Protein AF-A0A2C5XAZ7-F1 (afdb_monomer)

Organism: NCBI:txid1035309

Solvent-accessible surface area (backbone atoms only — not comparable to full-atom values): 8319 Å² total; per-residue (Å²): 129,86,77,80,88,70,80,57,96,85,58,79,79,89,75,84,84,69,89,88,76,80,93,77,80,79,58,69,69,58,52,51,52,52,51,51,51,53,49,54,53,50,50,56,56,48,55,56,56,50,42,63,52,51,54,51,50,47,51,54,48,52,57,44,63,70,47,43,63,60,55,50,54,54,50,52,52,53,50,52,53,50,51,55,37,50,46,52,30,40,28,68,76,69,74,47,76,86,76,94,58,96,63,92,70,90,71,83,79,92,71,85,87,73,70,97,58,88,70,56,68,92,50,34,80,84,56,134

pLDDT: mean 88.19, std 11.14, range [48.5, 98.5]

Foldseek 3Di:
DPDDDDADPVGDDDDPPDDDDDPDDDDPVVVVVVVVVVVVVVVVVVVVVVVVVVVVVVVVVVVCVVCVVVVVVVVVVVQVVLVVQVQQLCCVVVVHRDDPDPDPDDDRDPDDPDDPDDDPPVRGPVHD

Radius of gyration: 43.06 Å; Cα contacts (8 Å, |Δi|>4): 21; chains: 1; bounding box: 108×52×94 Å

Secondary structure (DSSP, 8-state):
-PPPP---TT-------S------S--HHHHHHHHHHHHHHHHHHHHHHHHHHHHHHHHHHHHHHHHHHHHHHHHHHHHHHHHHHHHHHHHHHHSS---SSSS-S----S-----SSPPPTTT-TT--

InterPro domains:
  IPR009346 GRIM-19 [PF06212] (4-96)
  IPR009346 GRIM-19 [PTHR12966] (4-114)

Mean predicted aligned error: 10.19 Å

Structure (mmCIF, N/CA/C/O backbone):
data_AF-A0A2C5XAZ7-F1
#
_entry.id   AF-A0A2C5XAZ7-F1
#
loop_
_atom_site.group_PDB
_atom_site.id
_atom_site.type_symbol
_atom_site.label_atom_id
_atom_site.label_alt_id
_atom_site.label_comp_id
_atom_site.label_asym_id
_atom_site.label_entity_id
_atom_site.label_seq_id
_atom_site.pdbx_PDB_ins_code
_atom_site.Cartn_x
_atom_site.Cartn_y
_atom_site.Cartn_z
_atom_site.occupancy
_atom_site.B_iso_or_equiv
_atom_site.auth_seq_id
_atom_site.auth_comp_id
_atom_site.auth_asym_id
_atom_site.auth_atom_id
_atom_site.pdbx_PDB_model_num
ATOM 1 N N . MET A 1 1 ? 76.248 35.548 -36.774 1.00 48.50 1 MET A N 1
ATOM 2 C CA . MET A 1 1 ? 74.815 35.713 -37.097 1.00 48.50 1 MET A CA 1
ATOM 3 C C . MET A 1 1 ? 74.220 34.324 -37.192 1.00 48.50 1 MET A C 1
ATOM 5 O O . MET A 1 1 ? 74.654 33.571 -38.053 1.00 48.50 1 MET A O 1
ATOM 9 N N . ALA A 1 2 ? 73.351 33.942 -36.253 1.00 55.59 2 ALA A N 1
ATOM 10 C CA . ALA A 1 2 ? 72.644 32.665 -36.333 1.00 55.59 2 ALA A CA 1
ATOM 11 C C . ALA A 1 2 ? 71.794 32.665 -37.613 1.00 55.59 2 ALA A C 1
ATOM 13 O O . ALA A 1 2 ? 71.150 33.671 -37.913 1.00 55.59 2 ALA A O 1
ATOM 14 N N . GLY A 1 3 ? 71.897 31.592 -38.398 1.00 73.06 3 GLY A N 1
ATOM 15 C CA . GLY A 1 3 ? 71.239 31.478 -39.696 1.00 73.06 3 GLY A CA 1
ATOM 16 C C . GLY A 1 3 ? 69.727 31.642 -39.577 1.00 73.06 3 GLY A C 1
ATOM 17 O O . GLY A 1 3 ? 69.125 31.213 -38.596 1.00 73.06 3 GLY A O 1
ATOM 18 N N . GLN A 1 4 ? 69.138 32.297 -40.574 1.00 82.00 4 GLN A N 1
ATOM 19 C CA . GLN A 1 4 ? 67.697 32.481 -40.692 1.00 82.00 4 GLN A CA 1
ATOM 20 C C . GLN A 1 4 ? 67.006 31.112 -40.770 1.00 82.00 4 GLN A C 1
ATOM 22 O O . GLN A 1 4 ? 67.368 30.287 -41.607 1.00 82.00 4 GLN A O 1
ATOM 27 N N . ASP A 1 5 ? 66.040 30.876 -39.880 1.00 85.38 5 ASP A N 1
ATOM 28 C CA . ASP A 1 5 ? 65.326 29.602 -39.798 1.00 85.38 5 ASP A CA 1
ATOM 29 C C . ASP A 1 5 ? 64.399 29.445 -41.010 1.00 85.38 5 ASP A C 1
ATOM 31 O O . ASP A 1 5 ? 63.631 30.354 -41.346 1.00 85.38 5 ASP A O 1
ATOM 35 N N . MET A 1 6 ? 64.521 28.319 -41.707 1.00 84.38 6 MET A N 1
ATOM 36 C CA . MET A 1 6 ? 63.869 28.077 -42.993 1.00 84.38 6 MET A CA 1
ATOM 37 C C . MET A 1 6 ? 63.084 26.765 -42.962 1.00 84.38 6 MET A C 1
ATOM 39 O O . MET A 1 6 ? 63.494 25.819 -42.286 1.00 84.38 6 MET A O 1
ATOM 43 N N . PRO A 1 7 ? 61.952 26.677 -43.688 1.00 85.94 7 PRO A N 1
ATOM 44 C CA . PRO A 1 7 ? 61.188 25.444 -43.750 1.00 85.94 7 PRO A CA 1
ATOM 45 C C . PRO A 1 7 ? 62.036 24.320 -44.365 1.00 85.94 7 PRO A C 1
ATOM 47 O O . PRO A 1 7 ? 62.898 24.579 -45.212 1.00 85.94 7 PRO A O 1
ATOM 50 N N . PRO A 1 8 ? 61.789 23.060 -43.974 1.00 88.31 8 PRO A N 1
ATOM 51 C CA . PRO A 1 8 ? 62.492 21.926 -44.557 1.00 88.31 8 PRO A CA 1
ATOM 52 C C . PRO A 1 8 ? 62.268 21.887 -46.076 1.00 88.31 8 PRO A C 1
ATOM 54 O O . PRO A 1 8 ? 61.175 22.194 -46.551 1.00 88.31 8 PRO A O 1
ATOM 57 N N . ALA A 1 9 ? 63.278 21.460 -46.843 1.00 83.31 9 ALA A N 1
ATOM 58 C CA . ALA A 1 9 ? 63.230 21.443 -48.313 1.00 83.31 9 ALA A CA 1
ATOM 59 C C . ALA A 1 9 ? 62.053 20.625 -48.896 1.00 83.31 9 ALA A C 1
ATOM 61 O O . ALA A 1 9 ? 61.650 20.854 -50.032 1.00 83.31 9 ALA A O 1
ATOM 62 N N . GLY A 1 10 ? 61.486 19.695 -48.115 1.00 89.81 10 GLY A N 1
ATOM 63 C CA . GLY A 1 10 ? 60.301 18.897 -48.462 1.00 89.81 10 GLY A CA 1
ATOM 64 C C . GLY A 1 10 ? 58.962 19.418 -47.914 1.00 89.81 10 GLY A C 1
ATOM 65 O O . GLY A 1 10 ? 57.946 18.752 -48.096 1.00 89.81 10 GLY A O 1
ATOM 66 N N . GLY A 1 11 ? 58.940 20.575 -47.246 1.00 89.75 11 GLY A N 1
ATOM 67 C CA . GLY A 1 11 ? 57.746 21.148 -46.617 1.00 89.75 11 GLY A CA 1
ATOM 68 C C . GLY A 1 11 ? 57.327 20.468 -45.303 1.00 89.75 11 GLY A C 1
ATOM 69 O O . GLY A 1 11 ? 57.901 19.465 -44.880 1.00 89.75 11 GLY A O 1
ATOM 70 N N . TYR A 1 12 ? 56.329 21.043 -44.624 1.00 89.75 12 TYR A N 1
ATOM 71 C CA . TYR A 1 12 ? 55.739 20.455 -43.415 1.00 89.75 12 TYR A CA 1
ATOM 72 C C . TYR A 1 12 ? 54.701 19.384 -43.760 1.00 89.75 12 TYR A C 1
ATOM 74 O O . TYR A 1 12 ? 54.074 19.419 -44.821 1.00 89.75 12 TYR A O 1
ATOM 82 N N . SER A 1 13 ? 54.483 18.446 -42.837 1.00 89.50 13 SER A N 1
ATOM 83 C CA . SER A 1 13 ? 53.418 17.456 -42.976 1.00 89.50 13 SER A CA 1
ATOM 84 C C . SER A 1 13 ? 52.040 18.121 -42.984 1.00 89.50 13 SER A C 1
ATOM 86 O O . SER A 1 13 ? 51.816 19.176 -42.386 1.00 89.50 13 SER A O 1
ATOM 88 N N . ALA A 1 14 ? 51.092 17.489 -43.676 1.00 90.75 14 ALA A N 1
ATOM 89 C CA . ALA A 1 14 ? 49.730 17.990 -43.739 1.00 90.75 14 ALA A CA 1
ATOM 90 C C . ALA A 1 14 ? 49.076 17.925 -42.350 1.00 90.75 14 ALA A C 1
ATOM 92 O O . ALA A 1 14 ? 48.824 16.846 -41.811 1.00 90.75 14 ALA A O 1
ATOM 93 N N . VAL A 1 15 ? 48.775 19.091 -41.780 1.00 90.88 15 VAL A N 1
ATOM 94 C CA . VAL A 1 15 ? 48.057 19.206 -40.509 1.00 90.88 15 VAL A CA 1
ATOM 95 C C . VAL A 1 15 ? 46.558 19.070 -40.767 1.00 90.88 15 VAL A C 1
ATOM 97 O O . VAL A 1 15 ? 45.976 19.796 -41.578 1.00 90.88 15 VAL A O 1
ATOM 100 N N . GLN A 1 16 ? 45.902 18.145 -40.066 1.00 91.50 16 GLN A N 1
ATOM 101 C CA . GLN A 1 16 ? 44.453 17.994 -40.154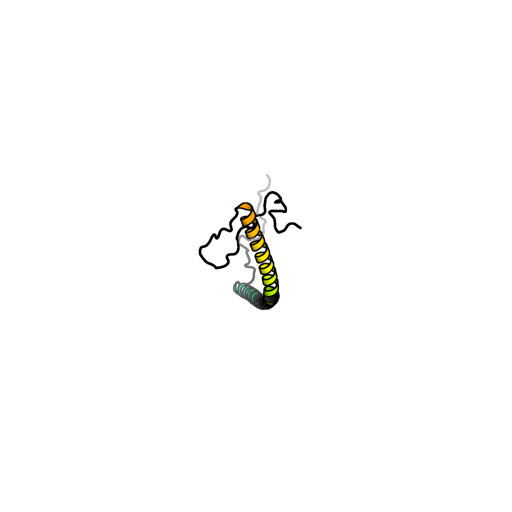 1.00 91.50 16 GLN A CA 1
ATOM 102 C C . GLN A 1 16 ? 43.756 19.152 -39.424 1.00 91.50 16 GLN A C 1
ATOM 104 O O . GLN A 1 16 ? 43.607 19.142 -38.209 1.00 91.50 16 GLN A O 1
ATOM 109 N N . TYR A 1 17 ? 43.283 20.137 -40.185 1.00 91.12 17 TYR A N 1
ATOM 110 C CA . TYR A 1 17 ? 42.538 21.292 -39.665 1.00 91.12 17 TYR A CA 1
ATOM 111 C C . TYR A 1 17 ? 41.013 21.071 -39.637 1.00 91.12 17 TYR A C 1
ATOM 113 O O . TYR A 1 17 ? 40.265 21.881 -39.092 1.00 91.12 17 TYR A O 1
ATOM 121 N N . LYS A 1 18 ? 40.527 19.985 -40.256 1.00 92.81 18 LYS A N 1
ATOM 122 C CA . LYS A 1 18 ? 39.095 19.658 -40.339 1.00 92.81 18 LYS A CA 1
ATOM 123 C C . LYS A 1 18 ? 38.640 18.841 -39.134 1.00 92.81 18 LYS A C 1
ATOM 125 O O . LYS A 1 18 ? 39.356 17.973 -38.642 1.00 92.81 18 LYS A O 1
ATOM 130 N N . ARG A 1 19 ? 37.392 19.067 -38.720 1.00 92.75 19 ARG A N 1
ATOM 131 C CA . ARG A 1 19 ? 36.759 18.369 -37.597 1.00 92.75 19 ARG A CA 1
ATOM 132 C C . ARG A 1 19 ? 36.646 16.863 -37.867 1.00 92.75 19 ARG A C 1
ATOM 134 O O . ARG A 1 19 ? 35.962 16.462 -38.804 1.00 92.75 19 ARG A O 1
ATOM 141 N N . ASN A 1 20 ? 37.254 16.045 -37.008 1.00 90.38 20 ASN A N 1
ATOM 142 C CA . ASN A 1 20 ? 37.203 14.582 -37.079 1.00 90.38 20 ASN A CA 1
ATOM 143 C C . ASN A 1 20 ? 36.332 14.003 -35.952 1.00 90.38 20 ASN A C 1
ATOM 145 O O . ASN A 1 20 ? 36.837 13.486 -34.959 1.00 90.38 20 ASN A O 1
ATOM 149 N N . LEU A 1 21 ? 35.011 14.140 -36.082 1.00 89.94 21 LEU A N 1
ATOM 150 C CA . LEU A 1 21 ? 34.046 13.594 -35.123 1.00 89.94 21 LEU A CA 1
ATOM 151 C C . LEU A 1 21 ? 33.212 12.509 -35.816 1.00 89.94 21 LEU A C 1
ATOM 153 O O . LEU A 1 21 ? 32.239 12.844 -36.497 1.00 89.94 21 LEU A O 1
ATOM 157 N N . PRO A 1 22 ? 33.581 11.223 -35.685 1.00 88.81 22 PRO A N 1
ATOM 158 C CA . PRO A 1 22 ? 32.800 10.142 -36.264 1.00 88.81 22 PRO A CA 1
ATOM 159 C C . PRO A 1 22 ? 31.477 9.983 -35.506 1.00 88.81 22 PRO A C 1
ATOM 161 O O . PRO A 1 22 ? 31.469 9.846 -34.282 1.00 88.81 22 PRO A O 1
ATOM 164 N N . ALA A 1 23 ? 30.358 9.951 -36.231 1.00 86.75 23 ALA A N 1
ATOM 165 C CA . ALA A 1 23 ? 29.065 9.588 -35.659 1.00 86.75 23 ALA A CA 1
ATOM 166 C C . ALA A 1 23 ? 29.079 8.091 -35.306 1.00 86.75 23 ALA A C 1
ATOM 168 O O . ALA A 1 23 ? 28.933 7.232 -36.174 1.00 86.75 23 ALA A O 1
ATOM 169 N N . ARG A 1 24 ? 29.326 7.783 -34.030 1.00 88.12 24 ARG A N 1
ATOM 170 C CA . ARG A 1 24 ? 29.354 6.420 -33.484 1.00 88.12 24 ARG A CA 1
ATOM 171 C C . ARG A 1 24 ? 28.060 6.133 -32.726 1.00 88.12 24 ARG A C 1
ATOM 173 O O . ARG A 1 24 ? 27.539 7.013 -32.049 1.00 88.12 24 ARG A O 1
ATOM 180 N N . GLY A 1 25 ? 27.583 4.894 -32.804 1.00 90.38 25 GLY A N 1
ATOM 181 C CA . GLY A 1 25 ? 26.409 4.422 -32.069 1.00 90.38 25 GLY A CA 1
ATOM 182 C C . GLY A 1 25 ? 25.402 3.688 -32.948 1.00 90.38 25 GLY A C 1
ATOM 183 O O . GLY A 1 25 ? 25.551 3.598 -34.167 1.00 90.38 25 GLY A O 1
ATOM 184 N N . PHE A 1 26 ? 24.369 3.146 -32.308 1.00 91.62 26 PHE A N 1
ATOM 185 C CA . PHE A 1 26 ? 23.262 2.501 -33.002 1.00 91.62 26 PHE A CA 1
ATOM 186 C C . PHE A 1 26 ? 22.318 3.539 -33.606 1.00 91.62 26 PHE A C 1
ATOM 188 O O . PHE A 1 26 ? 22.149 4.641 -33.084 1.00 91.62 26 PHE A O 1
ATOM 195 N N . ARG A 1 27 ? 21.664 3.170 -34.710 1.00 93.81 27 ARG A N 1
ATOM 196 C CA . ARG A 1 27 ? 20.637 4.018 -35.324 1.00 93.81 27 ARG A CA 1
ATOM 197 C C . ARG A 1 27 ? 19.493 4.235 -34.318 1.00 93.81 27 ARG A C 1
ATOM 199 O O . ARG A 1 27 ? 19.109 3.266 -33.660 1.00 93.81 27 ARG A O 1
ATOM 206 N N . PRO A 1 28 ? 18.880 5.432 -34.249 1.00 94.25 28 PRO A N 1
ATOM 207 C CA . PRO A 1 28 ? 17.811 5.717 -33.287 1.00 94.25 28 PRO A CA 1
ATOM 208 C C . PRO A 1 28 ? 16.660 4.701 -33.305 1.00 94.25 28 PRO A C 1
ATOM 210 O O . PRO A 1 28 ? 16.175 4.302 -32.254 1.00 94.25 28 PRO A O 1
ATOM 213 N N . GLY A 1 29 ? 16.277 4.203 -34.486 1.00 97.00 29 GLY A N 1
ATOM 214 C CA . GLY A 1 29 ? 15.235 3.176 -34.609 1.00 97.00 29 GLY A CA 1
ATOM 215 C C . GLY A 1 29 ? 15.581 1.844 -33.930 1.00 97.00 29 GLY A C 1
ATOM 216 O O . GLY A 1 29 ? 14.702 1.207 -33.364 1.00 97.00 29 GLY A O 1
ATOM 217 N N . VAL A 1 30 ? 16.857 1.443 -33.920 1.00 96.56 30 VAL A N 1
ATOM 218 C CA . VAL A 1 30 ? 17.306 0.213 -33.239 1.00 96.56 30 VAL A CA 1
ATOM 219 C C . VAL A 1 30 ? 17.209 0.377 -31.726 1.00 96.56 30 VAL A C 1
ATOM 221 O O . VAL A 1 30 ? 16.779 -0.542 -31.035 1.00 96.56 30 VAL A O 1
ATOM 224 N N . LEU A 1 31 ? 17.557 1.563 -31.218 1.00 96.75 31 LEU A N 1
ATOM 225 C CA . LEU A 1 31 ? 17.418 1.880 -29.799 1.00 96.75 31 LEU A CA 1
ATOM 226 C C . LEU A 1 31 ? 15.950 1.847 -29.373 1.00 96.75 31 LEU A C 1
ATOM 228 O O . LEU A 1 31 ? 15.631 1.197 -28.384 1.00 96.75 31 LEU A O 1
ATOM 232 N N . LEU A 1 32 ? 15.057 2.464 -30.153 1.00 97.69 32 LEU A N 1
ATOM 233 C CA . LEU A 1 32 ? 13.620 2.442 -29.871 1.00 97.69 32 LEU A CA 1
ATOM 234 C C . LEU A 1 32 ? 13.072 1.013 -29.829 1.00 97.69 32 LEU A C 1
ATOM 236 O O . LEU A 1 32 ? 12.407 0.653 -28.864 1.00 97.69 32 LEU A O 1
ATOM 240 N N . LEU A 1 33 ? 13.409 0.177 -30.814 1.00 98.00 33 LEU A N 1
ATOM 241 C CA . LEU A 1 33 ? 12.987 -1.226 -30.820 1.00 98.00 33 LEU A CA 1
ATOM 242 C C . LEU A 1 33 ? 13.525 -2.001 -29.610 1.00 98.00 33 LEU A C 1
ATOM 244 O O . LEU A 1 33 ? 12.770 -2.735 -28.973 1.00 98.00 33 LEU A O 1
ATOM 248 N N . GLY A 1 34 ? 14.800 -1.811 -29.263 1.00 97.75 34 GLY A N 1
ATOM 249 C CA . GLY A 1 34 ? 15.406 -2.444 -28.091 1.00 97.75 34 GLY A CA 1
ATOM 250 C C . GLY A 1 34 ? 14.711 -2.036 -26.791 1.00 97.75 34 GLY A C 1
ATOM 251 O O . GLY A 1 34 ? 14.338 -2.894 -25.990 1.00 97.75 34 GLY A O 1
ATOM 252 N N . THR A 1 35 ? 14.466 -0.739 -26.600 1.00 97.81 35 THR A N 1
ATOM 253 C CA . THR A 1 35 ? 13.763 -0.228 -25.417 1.00 97.81 35 THR A CA 1
ATOM 254 C C . THR A 1 35 ? 12.328 -0.742 -25.351 1.00 97.81 35 THR A C 1
ATOM 256 O O . THR A 1 35 ? 11.906 -1.222 -24.299 1.00 97.81 35 THR A O 1
ATOM 259 N N . THR A 1 36 ? 11.582 -0.708 -26.458 1.00 98.25 36 THR A N 1
ATOM 260 C CA . THR A 1 36 ? 10.205 -1.218 -26.496 1.00 98.25 36 THR A CA 1
ATOM 261 C C . THR A 1 36 ? 10.148 -2.709 -26.173 1.00 98.25 36 THR A C 1
ATOM 263 O O . THR A 1 36 ? 9.278 -3.120 -25.408 1.00 98.25 36 THR A O 1
ATOM 266 N N . ALA A 1 37 ? 11.086 -3.515 -26.678 1.00 98.31 37 ALA A N 1
ATOM 267 C CA . ALA A 1 37 ? 11.148 -4.943 -26.370 1.00 98.31 37 ALA A CA 1
ATOM 268 C C . ALA A 1 37 ? 11.397 -5.206 -24.874 1.00 98.31 37 ALA A C 1
ATOM 270 O O . ALA A 1 37 ? 10.713 -6.035 -24.271 1.00 98.31 37 ALA A O 1
ATOM 271 N N . ILE A 1 38 ? 12.322 -4.462 -24.256 1.00 98.38 38 ILE A N 1
ATOM 272 C CA . ILE A 1 38 ? 12.608 -4.569 -22.816 1.00 98.38 38 ILE A CA 1
ATOM 273 C C . ILE A 1 38 ? 11.372 -4.198 -21.991 1.00 98.38 38 ILE A C 1
ATOM 275 O O . ILE A 1 38 ? 10.994 -4.930 -21.075 1.00 98.38 38 ILE A O 1
ATOM 279 N N . VAL A 1 39 ? 10.712 -3.088 -22.330 1.00 98.44 39 VAL A N 1
ATOM 280 C CA . VAL A 1 39 ? 9.505 -2.628 -21.628 1.00 98.44 39 VAL A CA 1
ATOM 281 C C . VAL A 1 39 ? 8.365 -3.635 -21.783 1.00 98.44 39 VAL A C 1
ATOM 283 O O . VAL A 1 39 ? 7.721 -3.977 -20.793 1.00 98.44 39 VAL A O 1
ATOM 286 N N . ALA A 1 40 ? 8.140 -4.156 -22.990 1.00 98.38 40 ALA A N 1
ATOM 287 C CA . ALA A 1 40 ? 7.106 -5.156 -23.246 1.00 98.38 40 ALA A CA 1
ATOM 288 C C . ALA A 1 40 ? 7.332 -6.436 -22.424 1.00 98.38 40 ALA A C 1
ATOM 290 O O . ALA A 1 40 ? 6.397 -6.957 -21.812 1.00 98.38 40 ALA A O 1
ATOM 291 N N . TYR A 1 41 ? 8.579 -6.908 -22.340 1.00 98.31 41 TYR A N 1
ATOM 292 C CA . TYR A 1 41 ? 8.923 -8.054 -21.500 1.00 98.31 41 TYR A CA 1
ATOM 293 C C . TYR A 1 41 ? 8.735 -7.760 -20.002 1.00 98.31 41 TYR A C 1
ATOM 295 O O . TYR A 1 41 ? 8.198 -8.594 -19.266 1.00 98.31 41 TYR A O 1
ATOM 303 N N . GLY A 1 42 ? 9.111 -6.559 -19.552 1.00 98.50 42 GLY A N 1
ATOM 304 C CA . GLY A 1 42 ? 8.868 -6.105 -18.183 1.00 98.50 42 GLY A CA 1
ATOM 305 C C . GLY A 1 42 ? 7.381 -6.136 -17.821 1.00 98.50 42 GLY A C 1
ATOM 306 O O . GLY A 1 42 ? 7.007 -6.703 -16.794 1.00 98.50 42 GLY A O 1
ATOM 307 N N . TRP A 1 43 ? 6.523 -5.619 -18.702 1.00 98.19 43 TRP A N 1
ATOM 308 C CA . TRP A 1 43 ? 5.069 -5.663 -18.532 1.00 98.19 43 TRP A CA 1
ATOM 309 C C . TRP A 1 43 ? 4.517 -7.085 -18.480 1.00 98.19 43 TRP A C 1
ATOM 311 O O . TRP A 1 43 ? 3.686 -7.384 -17.624 1.00 98.19 43 TRP A O 1
ATOM 321 N N . TYR A 1 44 ? 5.000 -7.980 -19.341 1.00 97.81 44 TYR A N 1
ATOM 322 C CA . TYR A 1 44 ? 4.594 -9.384 -19.321 1.00 97.81 44 TYR A CA 1
ATOM 323 C C . TYR A 1 44 ? 4.860 -10.037 -17.954 1.00 97.81 44 TYR A C 1
ATOM 325 O O . TYR A 1 44 ? 3.958 -10.654 -17.375 1.00 97.81 44 TYR A O 1
ATOM 333 N N . ARG A 1 45 ? 6.069 -9.854 -17.404 1.00 98.06 45 ARG A N 1
ATOM 334 C CA . ARG A 1 45 ? 6.449 -10.384 -16.082 1.00 98.06 45 ARG A CA 1
ATOM 335 C C . ARG A 1 45 ? 5.655 -9.728 -14.953 1.00 98.06 45 ARG A C 1
ATOM 337 O O . ARG A 1 45 ? 5.195 -10.431 -14.057 1.00 98.06 45 ARG A O 1
ATOM 344 N N . LEU A 1 46 ? 5.446 -8.414 -15.019 1.00 98.06 46 LEU A N 1
ATOM 345 C CA . LEU A 1 46 ? 4.667 -7.673 -14.027 1.00 98.06 46 LEU A CA 1
ATOM 346 C C . LEU A 1 46 ? 3.218 -8.171 -13.953 1.00 98.06 46 LEU A C 1
ATOM 348 O O . LEU A 1 46 ? 2.709 -8.408 -12.863 1.00 98.06 46 LEU A O 1
ATOM 352 N N . ILE A 1 47 ? 2.563 -8.384 -15.097 1.00 98.31 47 ILE A N 1
ATOM 353 C CA . ILE A 1 47 ? 1.170 -8.861 -15.140 1.00 98.31 47 ILE A CA 1
ATOM 354 C C . ILE A 1 47 ? 1.024 -10.221 -14.447 1.00 98.31 47 ILE A C 1
ATOM 356 O O . ILE A 1 47 ? 0.021 -10.457 -13.773 1.00 98.31 47 ILE A O 1
ATOM 360 N N . HIS A 1 48 ? 2.020 -11.100 -14.584 1.00 97.88 48 HIS A N 1
ATOM 361 C CA . HIS A 1 48 ? 2.017 -12.397 -13.907 1.00 97.88 48 HIS A CA 1
ATOM 362 C C . HIS A 1 48 ? 2.126 -12.250 -12.390 1.00 97.88 48 HIS A C 1
ATOM 364 O O . HIS A 1 48 ? 1.416 -12.960 -11.693 1.00 97.88 48 HIS A O 1
ATOM 370 N N . GLY A 1 49 ? 2.943 -11.311 -11.900 1.00 98.25 49 GLY A N 1
ATOM 371 C CA . GLY A 1 49 ? 3.063 -11.032 -10.465 1.00 98.25 49 GLY A CA 1
ATOM 372 C C . GLY A 1 49 ? 1.916 -10.206 -9.863 1.00 98.25 49 GLY A C 1
ATOM 373 O O . GLY A 1 49 ? 1.782 -10.173 -8.645 1.00 98.25 49 GLY A O 1
ATOM 374 N N . ILE A 1 50 ? 1.094 -9.528 -10.681 1.00 98.38 50 ILE A N 1
ATOM 375 C CA . ILE A 1 50 ? -0.124 -8.817 -10.229 1.00 98.38 50 ILE A CA 1
ATOM 376 C C . ILE A 1 50 ? -1.315 -9.774 -10.053 1.00 98.38 50 ILE A C 1
ATOM 378 O O . ILE A 1 50 ? -2.019 -9.714 -9.046 1.00 98.38 50 ILE A O 1
ATOM 382 N N .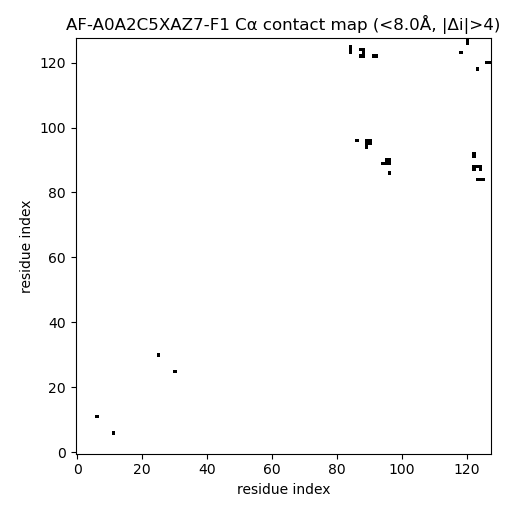 ARG A 1 51 ? -1.513 -10.706 -10.998 1.00 98.38 51 ARG A N 1
ATOM 383 C CA . ARG A 1 51 ? -2.099 -12.034 -10.682 1.00 98.38 51 ARG A CA 1
ATOM 384 C C . ARG A 1 51 ? -1.183 -12.677 -9.626 1.00 98.38 51 ARG A C 1
ATOM 386 O O . ARG A 1 51 ? -0.193 -12.076 -9.323 1.00 98.38 51 ARG A O 1
ATOM 393 N N . GLU A 1 52 ? -1.381 -13.822 -9.015 1.00 98.12 52 GLU A N 1
ATOM 394 C CA . GLU A 1 52 ? -0.564 -14.204 -7.831 1.00 98.12 52 GLU A CA 1
ATOM 395 C C . GLU A 1 52 ? -0.728 -13.234 -6.637 1.00 98.12 52 GLU A C 1
ATOM 397 O O . GLU A 1 52 ? -1.365 -13.627 -5.669 1.00 98.12 52 GLU A O 1
ATOM 402 N N . ALA A 1 53 ? -0.265 -11.976 -6.664 1.00 98.31 53 ALA A N 1
ATOM 403 C CA . ALA A 1 53 ? -0.503 -11.007 -5.587 1.00 98.31 53 ALA A CA 1
ATOM 404 C C . ALA A 1 53 ? -2.002 -10.785 -5.315 1.00 98.31 53 ALA A C 1
ATOM 406 O O . ALA A 1 53 ? -2.415 -10.713 -4.155 1.00 98.31 53 ALA A O 1
ATOM 407 N N . ASN A 1 54 ? -2.832 -10.724 -6.360 1.00 98.44 54 ASN A N 1
ATOM 408 C CA . ASN A 1 54 ? -4.288 -10.656 -6.208 1.00 98.44 54 ASN A CA 1
ATOM 409 C C . ASN A 1 54 ? -4.870 -11.933 -5.588 1.00 98.44 54 ASN A C 1
ATOM 411 O O . ASN A 1 54 ? -5.792 -11.861 -4.776 1.00 98.44 54 ASN A O 1
ATOM 415 N N . GLU A 1 55 ? -4.344 -13.098 -5.951 1.00 98.19 55 GLU A N 1
ATOM 416 C CA . GLU A 1 55 ? -4.747 -14.388 -5.397 1.00 98.19 55 GLU A CA 1
ATOM 417 C C . GLU A 1 55 ? -4.333 -14.514 -3.922 1.00 98.19 55 GLU A C 1
ATOM 419 O O . GLU A 1 55 ? -5.163 -14.901 -3.102 1.00 98.19 55 GLU A O 1
ATOM 424 N N . LEU A 1 56 ? -3.130 -14.068 -3.549 1.00 98.44 56 LEU A N 1
ATOM 425 C CA . LEU A 1 56 ? -2.665 -13.984 -2.158 1.00 98.44 56 LEU A CA 1
ATOM 426 C C . LEU A 1 56 ? -3.497 -12.985 -1.342 1.00 98.44 56 LEU A C 1
ATOM 428 O O . LEU A 1 56 ? -3.869 -13.248 -0.197 1.00 98.44 56 LEU A O 1
ATOM 432 N N . ALA A 1 57 ? -3.838 -11.832 -1.922 1.00 98.38 57 ALA A N 1
ATOM 433 C CA . ALA A 1 57 ? -4.719 -10.862 -1.276 1.00 98.38 57 ALA A CA 1
ATOM 434 C C . ALA A 1 57 ? -6.129 -11.433 -1.071 1.00 98.38 57 ALA A C 1
ATOM 436 O O . ALA A 1 57 ? -6.751 -11.188 -0.034 1.00 98.38 57 ALA A O 1
ATOM 437 N N . ARG A 1 58 ? -6.618 -12.225 -2.032 1.00 98.44 58 ARG A N 1
ATOM 438 C CA . ARG A 1 58 ? -7.884 -12.949 -1.921 1.00 98.44 58 ARG A CA 1
ATOM 439 C C . ARG A 1 58 ? -7.812 -13.976 -0.796 1.00 98.44 58 ARG A C 1
ATOM 441 O O . ARG A 1 58 ? -8.686 -13.954 0.063 1.00 98.44 58 ARG A O 1
ATOM 448 N N . GLU A 1 59 ? -6.776 -14.808 -0.753 1.00 98.31 59 GLU A N 1
ATOM 449 C CA . GLU A 1 59 ? -6.551 -15.777 0.327 1.00 98.31 59 GLU A CA 1
ATOM 450 C C . GLU A 1 59 ? -6.541 -15.091 1.699 1.00 98.31 59 GLU A C 1
ATOM 452 O O . GLU A 1 59 ? -7.300 -15.469 2.592 1.00 98.31 59 GLU A O 1
ATOM 457 N N . LYS A 1 60 ? -5.773 -14.005 1.841 1.00 98.06 60 LYS A N 1
ATOM 458 C CA . LYS A 1 60 ? -5.730 -13.193 3.064 1.00 98.06 60 LYS A CA 1
ATOM 459 C C . LYS A 1 60 ? -7.105 -12.643 3.447 1.00 98.06 60 LYS A C 1
ATOM 461 O O . LYS A 1 60 ? -7.452 -12.615 4.629 1.00 98.06 60 LYS A O 1
ATOM 466 N N . MET A 1 61 ? -7.883 -12.180 2.470 1.00 98.25 61 MET A N 1
ATOM 467 C CA . MET A 1 61 ? -9.231 -11.670 2.709 1.00 98.25 61 MET A CA 1
ATOM 468 C C . MET A 1 61 ? -10.169 -12.779 3.195 1.00 98.25 61 MET A C 1
ATOM 470 O O . MET A 1 61 ? -10.877 -12.576 4.179 1.00 98.25 61 MET A O 1
ATOM 474 N N . TRP A 1 62 ? -10.136 -13.957 2.567 1.00 98.44 62 TRP A N 1
ATOM 475 C CA . TRP A 1 62 ? -10.913 -15.116 3.012 1.00 98.44 62 TRP A CA 1
ATOM 476 C C . TRP A 1 62 ? -10.518 -15.544 4.421 1.00 98.44 62 TRP A C 1
ATOM 478 O O . TRP A 1 62 ? -11.392 -15.672 5.276 1.00 98.44 62 TRP A O 1
ATOM 488 N N . ALA A 1 63 ? -9.219 -15.667 4.705 1.00 97.56 63 ALA A N 1
ATOM 489 C CA . ALA A 1 63 ? -8.723 -15.969 6.046 1.00 97.56 63 ALA A CA 1
ATOM 490 C C . ALA A 1 63 ? -9.286 -14.984 7.083 1.00 97.56 63 ALA A C 1
ATOM 492 O O . ALA A 1 63 ? -9.772 -15.398 8.135 1.00 97.56 63 ALA A O 1
ATOM 493 N N . ARG A 1 64 ? -9.318 -13.685 6.750 1.00 97.69 64 ARG A N 1
ATOM 494 C CA . ARG A 1 64 ? -9.932 -12.658 7.598 1.00 97.69 64 ARG A CA 1
ATOM 495 C C . ARG A 1 64 ? -11.439 -12.860 7.771 1.00 97.69 64 ARG A C 1
ATOM 497 O O . ARG A 1 64 ? -11.922 -12.741 8.891 1.00 97.69 64 ARG A O 1
ATOM 504 N N . MET A 1 65 ? -12.181 -13.140 6.702 1.00 97.75 65 MET A N 1
ATOM 505 C CA . MET A 1 65 ? -13.632 -13.366 6.765 1.00 97.75 65 MET A CA 1
ATOM 506 C C . MET A 1 65 ? -13.992 -14.539 7.683 1.00 97.75 65 MET A C 1
ATOM 508 O O . MET A 1 65 ? -14.983 -14.450 8.399 1.00 97.75 65 MET A O 1
ATOM 512 N N . TYR A 1 66 ? -13.175 -15.596 7.713 1.00 97.25 66 TYR A N 1
ATOM 513 C CA . TYR A 1 66 ? -13.413 -16.753 8.580 1.00 97.25 66 TYR A CA 1
ATOM 514 C C . TYR A 1 66 ? -13.170 -16.469 10.065 1.00 97.25 66 TYR A C 1
ATOM 516 O O . TYR A 1 66 ? -13.904 -16.978 10.908 1.00 97.25 66 TYR A O 1
ATOM 524 N N . ILE A 1 67 ? -12.172 -15.649 10.400 1.00 97.31 67 ILE A N 1
ATOM 525 C CA . ILE A 1 67 ? -11.849 -15.330 11.803 1.00 97.31 67 ILE A CA 1
ATOM 526 C C . ILE A 1 67 ? -12.624 -14.121 12.341 1.00 97.31 67 ILE A C 1
ATOM 528 O O . ILE A 1 67 ? -12.792 -13.988 13.551 1.00 97.31 67 ILE A O 1
ATOM 532 N N . MET A 1 68 ? -13.100 -13.233 11.461 1.00 97.88 68 MET A N 1
ATOM 533 C CA . MET A 1 68 ? -13.753 -11.980 11.850 1.00 97.88 68 MET A CA 1
ATOM 534 C C . MET A 1 68 ? -14.961 -12.184 12.778 1.00 97.88 68 MET A C 1
ATOM 536 O O . MET A 1 68 ? -15.021 -11.472 13.775 1.00 97.88 68 MET A O 1
ATOM 540 N N . PRO A 1 69 ? -15.867 -13.158 12.558 1.00 97.75 69 PRO A N 1
ATOM 541 C CA . PRO A 1 69 ? -16.995 -13.369 13.463 1.00 97.75 69 PRO A CA 1
ATOM 542 C C . PRO A 1 69 ? -16.577 -13.731 14.893 1.00 97.75 69 PRO A C 1
ATOM 544 O O . PRO A 1 69 ? -17.208 -13.274 15.841 1.00 97.75 69 PRO A O 1
ATOM 547 N N . ALA A 1 70 ? -15.511 -14.521 15.062 1.00 97.38 70 ALA A N 1
ATOM 548 C CA . ALA A 1 70 ? -15.014 -14.892 16.386 1.00 97.38 70 ALA A CA 1
ATOM 549 C C . ALA A 1 70 ? -14.420 -13.678 17.114 1.00 97.38 70 ALA A C 1
ATOM 551 O O . ALA A 1 70 ? -14.808 -13.390 18.243 1.00 97.38 70 ALA A O 1
ATOM 552 N N . LEU A 1 71 ? -13.562 -12.913 16.431 1.00 97.06 71 LEU A N 1
ATOM 553 C CA . LEU A 1 71 ? -12.960 -11.694 16.981 1.00 97.06 71 LEU A CA 1
ATOM 554 C C . LEU A 1 71 ? -14.014 -10.625 17.298 1.00 97.06 71 LEU A C 1
ATOM 556 O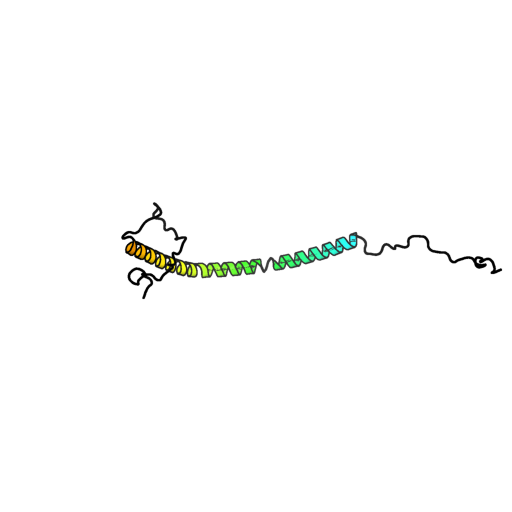 O . LEU A 1 71 ? -13.949 -9.983 18.341 1.00 97.06 71 LEU A O 1
ATOM 560 N N . GLN A 1 72 ? -15.012 -10.461 16.426 1.00 96.88 72 GLN A N 1
ATOM 561 C CA . GLN A 1 72 ? -16.110 -9.526 16.657 1.00 96.88 72 GLN A CA 1
ATOM 562 C C . GLN A 1 72 ? -16.931 -9.934 17.882 1.00 96.88 72 GLN A C 1
ATOM 564 O O . GLN A 1 72 ? -17.295 -9.079 18.681 1.00 96.88 72 GLN A O 1
ATOM 569 N N . ALA A 1 73 ? -17.189 -11.232 18.068 1.00 97.12 73 ALA A N 1
ATOM 570 C CA . ALA A 1 73 ? -17.903 -11.727 19.240 1.00 97.12 73 ALA A CA 1
ATOM 571 C C . ALA A 1 73 ? -17.107 -11.529 20.542 1.00 97.12 73 ALA A C 1
ATOM 573 O O . ALA A 1 73 ? -17.700 -11.235 21.581 1.00 97.12 73 ALA A O 1
ATOM 574 N N . GLU A 1 74 ? -15.782 -11.680 20.505 1.00 96.50 74 GLU A N 1
ATOM 575 C CA . GLU A 1 74 ? -14.903 -11.363 21.638 1.00 96.50 74 GLU A CA 1
ATOM 576 C C . GLU A 1 74 ? -14.941 -9.866 21.971 1.00 96.50 74 GLU A C 1
ATOM 578 O O . GLU A 1 74 ? -15.184 -9.499 23.123 1.00 96.50 74 GLU A O 1
ATOM 583 N N . GLU A 1 75 ? -14.799 -9.002 20.961 1.00 94.12 75 GLU A N 1
ATOM 584 C CA . GLU A 1 75 ? -14.871 -7.549 21.134 1.00 94.12 75 GLU A CA 1
ATOM 585 C C . GLU A 1 75 ? -16.239 -7.112 21.678 1.00 94.12 75 GLU A C 1
ATOM 587 O O . GLU A 1 75 ? -16.308 -6.338 22.633 1.00 94.12 75 GLU A O 1
ATOM 592 N N . ASP A 1 76 ? -17.334 -7.631 21.121 1.00 95.06 76 ASP A N 1
ATOM 593 C CA . ASP A 1 76 ? -18.688 -7.279 21.547 1.00 95.06 76 ASP A CA 1
ATOM 594 C C . ASP A 1 76 ? -18.944 -7.697 23.011 1.00 95.06 76 ASP A C 1
ATOM 596 O O . ASP A 1 76 ? -19.547 -6.930 23.769 1.00 95.06 76 ASP A O 1
ATOM 600 N N . ARG A 1 77 ? -18.427 -8.854 23.461 1.00 93.31 77 ARG A N 1
ATOM 601 C CA . ARG A 1 77 ? -18.493 -9.276 24.879 1.00 93.31 77 ARG A CA 1
ATOM 602 C C . ARG A 1 77 ? -17.740 -8.314 25.798 1.00 93.31 77 ARG A C 1
ATOM 604 O O . ARG A 1 77 ? -18.274 -7.911 26.837 1.00 93.31 77 ARG A O 1
ATOM 611 N N . ASP A 1 78 ? -16.529 -7.921 25.416 1.00 90.31 78 ASP A N 1
ATOM 612 C CA . ASP A 1 78 ? -15.710 -6.987 26.192 1.00 90.31 78 ASP A CA 1
ATOM 613 C C . ASP A 1 78 ? -16.326 -5.586 26.255 1.00 90.31 78 ASP A C 1
ATOM 615 O O . ASP A 1 78 ? -16.308 -4.936 27.307 1.00 90.31 78 ASP A O 1
ATOM 619 N N . LEU A 1 79 ? -16.909 -5.120 25.151 1.00 88.44 79 LEU A N 1
ATOM 620 C CA . LEU A 1 79 ? -17.597 -3.833 25.081 1.00 88.44 79 LEU A CA 1
ATOM 621 C C . LEU A 1 79 ? -18.816 -3.799 25.996 1.00 88.44 79 LEU A C 1
ATOM 623 O O . LEU A 1 79 ? -18.963 -2.850 26.766 1.00 88.44 79 LEU A O 1
ATOM 627 N N . VAL A 1 80 ? -19.655 -4.835 25.960 1.00 90.19 80 VAL A N 1
ATOM 628 C CA . VAL A 1 80 ? -20.825 -4.942 26.842 1.00 90.19 80 VAL A CA 1
ATOM 629 C C . VAL A 1 80 ? -20.394 -4.957 28.310 1.00 90.19 80 VAL A C 1
ATOM 631 O O . VAL A 1 80 ? -20.967 -4.234 29.128 1.00 90.19 80 VAL A O 1
ATOM 634 N N . ARG A 1 81 ? -19.332 -5.702 28.648 1.00 87.19 81 ARG A N 1
ATOM 635 C CA . ARG A 1 81 ? -18.769 -5.725 30.007 1.00 87.19 81 ARG A CA 1
ATOM 636 C C . ARG A 1 81 ? -18.325 -4.336 30.467 1.00 87.19 81 ARG A C 1
ATOM 638 O O . ARG A 1 81 ? -18.641 -3.933 31.586 1.00 87.19 81 ARG A O 1
ATOM 645 N N . ARG A 1 82 ? -17.591 -3.603 29.625 1.00 85.81 82 ARG A N 1
ATOM 646 C CA . ARG A 1 82 ? -17.135 -2.236 29.934 1.00 85.81 82 ARG A CA 1
ATOM 647 C C . ARG A 1 82 ? -18.308 -1.271 30.056 1.00 85.81 82 ARG A C 1
ATOM 649 O O . ARG A 1 82 ? -18.332 -0.480 30.987 1.00 85.81 82 ARG A O 1
ATOM 656 N N . TRP A 1 83 ? -19.298 -1.392 29.179 1.00 87.38 83 TRP A N 1
ATOM 657 C CA . TRP A 1 83 ? -20.479 -0.539 29.188 1.00 87.38 83 TRP A CA 1
ATOM 658 C C . TRP A 1 83 ? -21.281 -0.680 30.485 1.00 87.38 83 TRP A C 1
ATOM 660 O O . TRP A 1 83 ? -21.560 0.323 31.139 1.00 87.38 83 TRP A O 1
ATOM 670 N N . TYR A 1 84 ? -21.579 -1.909 30.918 1.00 87.88 84 TYR A N 1
ATOM 671 C CA . TYR A 1 84 ? -22.256 -2.131 32.201 1.00 87.88 84 TYR A CA 1
ATOM 672 C C . TYR A 1 84 ? -21.417 -1.671 33.397 1.00 87.88 84 TYR A C 1
ATOM 674 O O . TYR A 1 84 ? -21.965 -1.107 34.344 1.00 87.88 84 TYR A O 1
ATOM 682 N N . ALA A 1 85 ? -20.096 -1.870 33.348 1.00 85.75 85 ALA A N 1
ATOM 683 C CA . ALA A 1 85 ? -19.188 -1.381 34.381 1.00 85.75 85 ALA A CA 1
ATOM 684 C C . ALA A 1 85 ? -19.221 0.152 34.498 1.00 85.75 85 ALA A C 1
ATOM 686 O O . ALA A 1 85 ? -19.269 0.689 35.604 1.00 85.75 85 ALA A O 1
ATOM 687 N N . ASP A 1 86 ? -19.232 0.853 33.367 1.00 85.62 86 ASP A N 1
ATOM 688 C CA . ASP A 1 86 ? -19.264 2.311 33.339 1.00 85.62 86 ASP A CA 1
ATOM 689 C C . ASP A 1 86 ? -20.636 2.846 33.789 1.00 85.62 86 ASP A C 1
ATOM 691 O O . ASP A 1 86 ? -20.685 3.807 34.551 1.00 85.62 86 ASP A O 1
ATOM 695 N N . GLN A 1 87 ? -21.742 2.179 33.432 1.00 86.81 87 GLN A N 1
ATOM 696 C CA . GLN A 1 87 ? -23.086 2.515 33.929 1.00 86.81 87 GLN A CA 1
ATOM 697 C C . GLN A 1 87 ? -23.220 2.318 35.448 1.00 86.81 87 GLN A C 1
ATOM 699 O O . GLN A 1 87 ? -23.792 3.163 36.139 1.00 86.81 87 GLN A O 1
ATOM 704 N N . ALA A 1 88 ? -22.680 1.222 35.992 1.00 86.44 88 ALA A N 1
ATOM 705 C CA . ALA A 1 88 ? -22.676 0.977 37.435 1.00 86.44 88 ALA A CA 1
ATOM 706 C C . ALA A 1 88 ? -21.837 2.025 38.182 1.00 86.44 88 ALA A C 1
ATOM 708 O O . ALA A 1 88 ? -22.267 2.546 39.213 1.00 86.44 88 ALA A O 1
ATOM 709 N N . ARG A 1 89 ? -20.677 2.383 37.622 1.00 83.81 89 ARG A N 1
ATOM 710 C CA . ARG A 1 89 ? -19.792 3.425 38.153 1.00 83.81 89 ARG A CA 1
ATOM 711 C C . ARG A 1 89 ? -20.450 4.803 38.134 1.00 83.81 89 ARG A C 1
ATOM 713 O O . ARG A 1 89 ? -20.391 5.518 39.130 1.00 83.81 89 ARG A O 1
ATOM 720 N N . GLU A 1 90 ? -21.088 5.173 37.025 1.00 85.62 90 GLU A N 1
ATOM 721 C CA . GLU A 1 90 ? -21.832 6.431 36.904 1.00 85.62 90 GLU A CA 1
ATOM 722 C C . GLU A 1 90 ? -22.948 6.499 37.950 1.00 85.62 90 GLU A C 1
ATOM 724 O O . GLU A 1 90 ? -23.047 7.482 38.681 1.00 85.62 90 GLU A O 1
ATOM 729 N N . LYS A 1 91 ? -23.717 5.416 38.107 1.00 87.94 91 LYS A N 1
ATOM 730 C CA . LYS A 1 91 ? -24.782 5.328 39.110 1.00 87.94 91 LYS A CA 1
ATOM 731 C C . LYS A 1 91 ? -24.258 5.437 40.546 1.00 87.94 91 LYS A C 1
ATOM 733 O O . LYS A 1 91 ? -24.913 6.071 41.365 1.00 87.94 91 LYS A O 1
ATOM 738 N N . ALA A 1 92 ? -23.101 4.855 40.859 1.00 86.06 92 ALA A N 1
ATOM 739 C CA . ALA A 1 92 ? -22.487 4.971 42.184 1.00 86.06 92 ALA A CA 1
ATOM 740 C C . ALA A 1 92 ? -22.002 6.402 42.484 1.00 86.06 92 ALA A C 1
ATOM 742 O O . ALA A 1 92 ? -22.137 6.874 43.609 1.00 86.06 92 ALA A O 1
ATOM 743 N N . LEU A 1 93 ? -21.461 7.101 41.481 1.00 85.56 93 LEU A N 1
ATOM 744 C CA . LEU A 1 93 ? -20.910 8.452 41.641 1.00 85.56 93 LEU A CA 1
ATOM 745 C C . LEU A 1 93 ? -21.972 9.558 41.582 1.00 85.56 93 LEU A C 1
ATOM 747 O O . LEU A 1 93 ? -21.886 10.532 42.325 1.00 85.56 93 LEU A O 1
ATOM 751 N N . LEU A 1 94 ? -22.945 9.433 40.677 1.00 86.56 94 LEU A N 1
ATOM 752 C CA . LEU A 1 94 ? -23.925 10.476 40.351 1.00 86.56 94 LEU A CA 1
ATOM 753 C C . LEU A 1 94 ? -25.356 10.112 40.773 1.00 86.56 94 LEU A C 1
ATOM 755 O O . LEU A 1 94 ? -26.271 10.917 40.608 1.00 86.56 94 LEU A O 1
ATOM 759 N N . GLY A 1 95 ? -25.587 8.895 41.270 1.00 87.88 95 GLY A N 1
ATOM 760 C CA . GLY A 1 95 ? -26.906 8.397 41.682 1.00 87.88 95 GLY A CA 1
ATOM 761 C C . GLY A 1 95 ? -27.851 8.032 40.529 1.00 87.88 95 GLY A C 1
ATOM 762 O O . GLY A 1 95 ? -28.880 7.396 40.760 1.00 87.88 95 GLY A O 1
ATOM 763 N N . THR A 1 96 ? -27.521 8.394 39.287 1.00 88.19 96 THR A N 1
ATOM 764 C CA . THR A 1 96 ? -28.357 8.182 38.095 1.00 88.19 96 THR A CA 1
ATOM 765 C C . THR A 1 96 ? -27.520 7.735 36.895 1.00 88.19 96 THR A C 1
ATOM 767 O O . THR A 1 96 ? -26.301 7.880 36.895 1.00 88.19 96 THR A O 1
ATOM 770 N N . THR A 1 97 ? -28.176 7.152 35.889 1.00 85.38 97 THR A N 1
ATOM 771 C CA . THR A 1 97 ? -27.572 6.789 34.596 1.00 85.38 97 THR A CA 1
ATOM 772 C C . THR A 1 97 ? -28.045 7.768 33.528 1.00 85.38 97 THR A C 1
ATOM 774 O O . THR A 1 97 ? -29.245 7.815 33.227 1.00 85.38 97 THR A O 1
ATOM 777 N N . THR A 1 98 ? -27.133 8.544 32.949 1.00 85.38 98 THR A N 1
ATOM 778 C CA . THR A 1 98 ? -27.479 9.607 32.002 1.00 85.38 98 THR A CA 1
ATOM 779 C C . THR A 1 98 ? -27.486 9.081 30.572 1.00 85.38 98 THR A C 1
ATOM 781 O O . THR A 1 98 ? -26.499 8.540 30.075 1.00 85.38 98 THR A O 1
ATOM 784 N N . LYS A 1 99 ? -28.593 9.287 29.856 1.00 85.50 99 LYS A N 1
ATOM 785 C CA . LYS A 1 99 ? -28.676 8.984 28.424 1.00 85.50 99 LYS A CA 1
ATOM 786 C C . LYS A 1 99 ? -28.276 10.224 27.622 1.00 85.50 99 LYS A C 1
ATOM 788 O O . LYS A 1 99 ? -28.976 11.228 27.656 1.00 85.50 99 LYS A O 1
ATOM 793 N N . ALA A 1 100 ? -27.168 10.155 26.884 1.00 86.81 100 ALA A N 1
ATOM 794 C CA . ALA A 1 100 ? -26.704 11.278 26.058 1.00 86.81 100 ALA A CA 1
ATOM 795 C C . ALA A 1 100 ? -27.565 11.509 24.801 1.00 86.81 100 ALA A C 1
ATOM 797 O O . ALA A 1 100 ? -27.661 12.628 24.303 1.00 86.81 100 ALA A O 1
ATOM 798 N N . TYR A 1 101 ? -28.183 10.449 24.274 1.00 90.19 101 TYR A N 1
ATOM 799 C CA . TYR A 1 101 ? -28.961 10.486 23.038 1.00 90.19 101 TYR A CA 1
ATOM 800 C C . TYR A 1 101 ? -30.424 10.143 23.298 1.00 90.19 101 TYR A C 1
ATOM 802 O O . TYR A 1 101 ? -30.728 9.231 24.055 1.00 90.19 101 TYR A O 1
ATOM 810 N N . ASN A 1 102 ? -31.344 10.792 22.590 1.00 92.50 102 ASN A N 1
ATOM 811 C CA . ASN A 1 102 ? -32.776 10.518 22.750 1.00 92.50 102 ASN A CA 1
ATOM 812 C C . ASN A 1 102 ? -33.204 9.158 22.158 1.00 92.50 102 ASN A C 1
ATOM 814 O O . ASN A 1 102 ? -34.219 8.605 22.568 1.00 92.50 102 ASN A O 1
ATOM 818 N N . THR A 1 103 ? -32.425 8.579 21.237 1.00 93.81 103 THR A N 1
ATOM 819 C CA . THR A 1 103 ? -32.710 7.275 20.604 1.00 93.81 103 THR A CA 1
ATOM 820 C C . THR A 1 103 ? -32.354 6.084 21.497 1.00 93.81 103 THR A C 1
ATOM 822 O O . THR A 1 103 ? -31.405 6.153 22.270 1.00 93.81 103 THR A O 1
ATOM 825 N N . ASP A 1 104 ? -33.076 4.969 21.361 1.00 89.81 104 ASP A N 1
ATOM 826 C CA . ASP A 1 104 ? -32.785 3.697 22.049 1.00 89.81 104 ASP A CA 1
ATOM 827 C C . ASP A 1 104 ? -31.698 2.855 21.364 1.00 89.81 104 ASP A C 1
ATOM 829 O O . ASP A 1 104 ? -31.356 1.765 21.822 1.00 89.81 104 ASP A O 1
ATOM 833 N N . ARG A 1 105 ? -31.126 3.348 20.260 1.00 91.06 105 ARG A N 1
ATOM 834 C CA . ARG A 1 105 ? -30.003 2.687 19.593 1.00 91.06 105 ARG A CA 1
ATOM 835 C C . ARG A 1 105 ? -28.767 2.701 20.494 1.00 91.06 105 ARG A C 1
ATOM 837 O O . ARG A 1 105 ? -28.359 3.751 20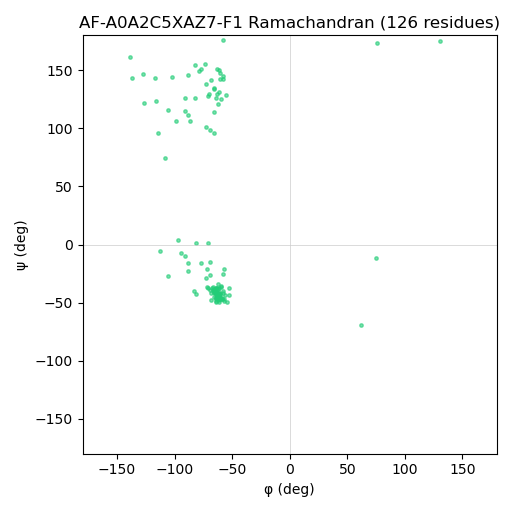.984 1.00 91.06 105 ARG A O 1
ATOM 844 N N . PHE A 1 106 ? -28.106 1.551 20.606 1.00 88.06 106 PHE A N 1
ATOM 845 C CA . PHE A 1 106 ? -26.789 1.468 21.227 1.00 88.06 106 PHE A CA 1
ATOM 846 C C . PHE A 1 106 ? -25.753 2.266 20.425 1.00 88.06 106 PHE A C 1
ATOM 848 O O . PHE A 1 106 ? -25.574 2.052 19.223 1.00 88.06 106 PHE A O 1
ATOM 855 N N . VAL A 1 107 ? -25.054 3.170 21.106 1.00 88.25 107 VAL A N 1
ATOM 856 C CA . VAL A 1 107 ? -23.949 3.949 20.543 1.00 88.25 107 VAL A CA 1
ATOM 857 C C . VAL A 1 107 ? -22.681 3.563 21.288 1.00 88.25 107 VAL A C 1
ATOM 859 O O . VAL A 1 107 ? -22.620 3.663 22.512 1.00 88.25 107 VAL A O 1
ATOM 862 N N . ARG A 1 108 ? -21.664 3.117 20.543 1.00 84.88 108 ARG A N 1
ATOM 863 C CA . ARG A 1 108 ? -20.361 2.766 21.115 1.00 84.88 108 ARG A CA 1
ATOM 864 C C . ARG A 1 108 ? -19.725 4.024 21.734 1.00 84.88 108 ARG A C 1
ATOM 866 O O . ARG A 1 108 ? -19.660 5.046 21.045 1.00 84.88 108 ARG A O 1
ATOM 873 N N . PRO A 1 109 ? -19.252 3.977 22.991 1.00 83.19 109 PRO A N 1
ATOM 874 C CA . PRO A 1 109 ? -18.551 5.107 23.589 1.00 83.19 109 PRO A CA 1
ATOM 875 C C . PRO A 1 109 ? -17.223 5.343 22.854 1.00 83.19 109 PRO A C 1
ATOM 877 O O . PRO A 1 109 ? -16.492 4.402 22.553 1.00 83.19 109 PRO A O 1
ATOM 880 N N . ASN A 1 110 ? -16.920 6.603 22.544 1.00 78.94 110 ASN A N 1
ATOM 881 C CA . ASN A 1 110 ? -15.723 7.010 21.795 1.00 78.94 110 ASN A CA 1
ATOM 882 C C . ASN A 1 110 ? -14.495 7.259 22.688 1.00 78.94 110 ASN A C 1
ATOM 884 O O . ASN A 1 110 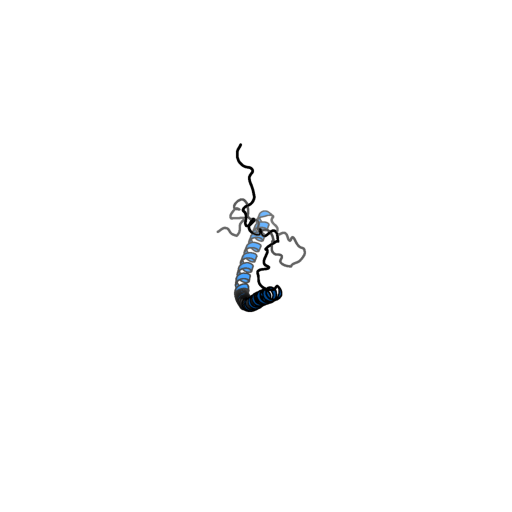? -13.377 7.336 22.184 1.00 78.94 110 ASN A O 1
ATOM 888 N N . ILE A 1 111 ? -14.697 7.400 23.999 1.00 75.25 111 ILE A N 1
ATOM 889 C CA . ILE A 1 111 ? -13.654 7.703 24.976 1.00 75.25 111 ILE A CA 1
ATOM 890 C C . ILE A 1 111 ? -13.723 6.650 26.079 1.00 75.25 111 ILE A C 1
ATOM 892 O O . ILE A 1 111 ? -14.745 6.503 26.746 1.00 75.25 111 ILE A O 1
ATOM 896 N N . ALA A 1 112 ? -12.619 5.938 26.296 1.00 68.31 112 ALA A N 1
ATOM 897 C CA . ALA A 1 112 ? -12.440 5.126 27.489 1.00 68.31 112 ALA A CA 1
ATOM 898 C C . ALA A 1 112 ? -11.869 6.017 28.597 1.00 68.31 112 ALA A C 1
ATOM 900 O O . ALA A 1 112 ? -10.695 6.395 28.559 1.00 68.31 112 ALA A O 1
ATOM 901 N N . LEU A 1 113 ? -12.697 6.366 29.583 1.00 65.75 113 LEU A N 1
ATOM 902 C CA . LEU A 1 113 ? -12.249 7.071 30.783 1.00 65.75 113 LEU A CA 1
ATOM 903 C C . LEU A 1 113 ? -11.311 6.149 31.572 1.00 65.75 113 LEU A C 1
ATOM 905 O O . LEU A 1 113 ? -11.746 5.283 32.334 1.00 65.75 113 LEU A O 1
ATOM 909 N N . THR A 1 114 ? -10.008 6.324 31.363 1.00 66.62 114 THR A N 1
ATOM 910 C CA . THR A 1 114 ? -8.982 5.701 32.199 1.00 66.62 114 THR A CA 1
ATOM 911 C C . THR A 1 114 ? -8.719 6.660 33.353 1.00 66.62 114 THR A C 1
ATOM 913 O O . THR A 1 114 ? -8.244 7.770 33.105 1.00 66.62 114 THR A O 1
ATOM 916 N N . PRO A 1 115 ? -9.089 6.314 34.596 1.00 65.19 115 PRO A N 1
ATOM 917 C CA . PRO A 1 115 ? -8.944 7.247 35.699 1.00 65.19 115 PRO A CA 1
ATOM 918 C C . PRO A 1 115 ? -7.454 7.474 35.998 1.00 65.19 115 PRO A C 1
ATOM 920 O O . PRO A 1 115 ? -6.649 6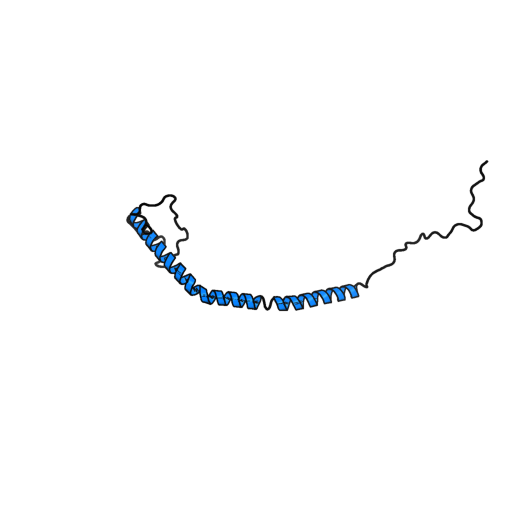.548 35.940 1.00 65.19 115 PRO A O 1
ATOM 923 N N . SER A 1 116 ? -7.081 8.712 36.333 1.00 69.56 116 SER A N 1
ATOM 924 C CA . SER A 1 116 ? -5.702 9.085 36.697 1.00 69.56 116 SER A CA 1
ATOM 925 C C . SER A 1 116 ? -5.246 8.502 38.043 1.00 69.56 116 SER A C 1
ATOM 927 O O . SER A 1 116 ? -4.055 8.490 38.34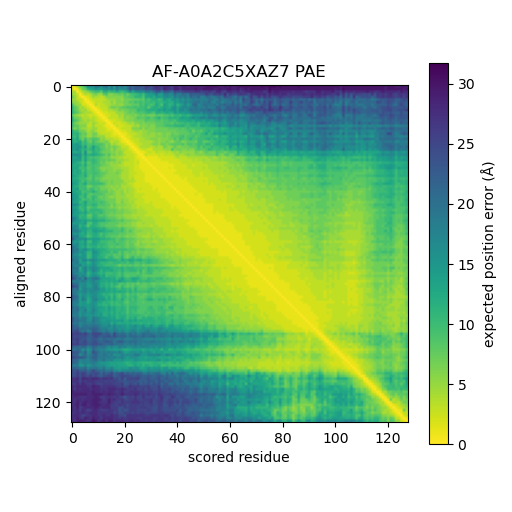6 1.00 69.56 116 SER A O 1
ATOM 929 N N . ARG A 1 117 ? -6.192 8.009 38.852 1.00 71.56 117 ARG A N 1
ATOM 930 C CA . ARG A 1 117 ? -5.986 7.313 40.127 1.00 71.56 117 ARG A CA 1
ATOM 931 C C . ARG A 1 117 ? -6.925 6.106 40.187 1.00 71.56 117 ARG A C 1
ATOM 933 O O . ARG A 1 117 ? -8.060 6.208 39.733 1.00 71.56 117 ARG A O 1
ATOM 940 N N . ALA A 1 118 ? -6.470 4.990 40.761 1.00 68.81 118 ALA A N 1
ATOM 941 C CA . ALA A 1 118 ? -7.330 3.833 41.005 1.00 68.81 118 ALA A CA 1
ATOM 942 C C . ALA A 1 118 ? -8.558 4.253 41.833 1.00 68.81 118 ALA A C 1
ATOM 944 O O . ALA A 1 118 ? -8.420 4.931 42.855 1.00 68.81 118 ALA A O 1
ATOM 945 N N . LEU A 1 119 ? -9.751 3.903 41.352 1.00 66.06 119 LEU A N 1
ATOM 946 C CA . LEU A 1 119 ? -11.000 4.150 42.069 1.00 66.06 119 LEU A CA 1
ATOM 947 C C . LEU A 1 119 ? -11.110 3.170 43.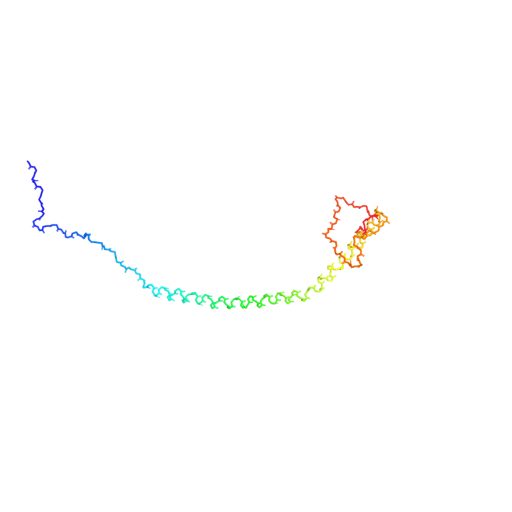246 1.00 66.06 119 LEU A C 1
ATOM 949 O O . LEU A 1 119 ? -10.492 2.106 43.227 1.00 66.06 119 LEU A O 1
ATOM 953 N N . SER A 1 120 ? -11.870 3.533 44.282 1.00 69.56 120 SER A N 1
ATOM 954 C CA . SER A 1 120 ? -12.150 2.61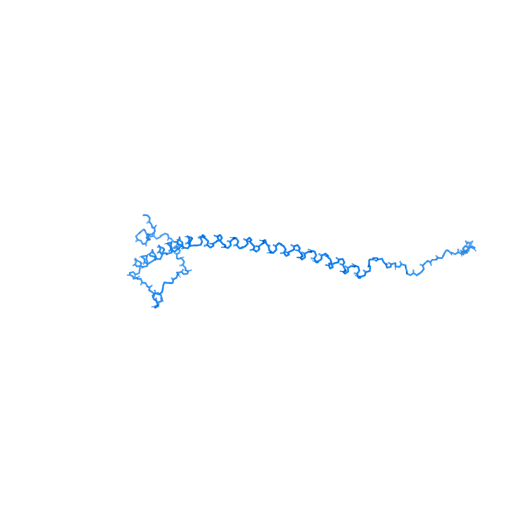9 45.393 1.00 69.56 120 SER A CA 1
ATOM 955 C C . SER A 1 120 ? -12.886 1.374 44.887 1.00 69.56 120 SER A C 1
ATOM 957 O O . SER A 1 120 ? -13.676 1.454 43.943 1.00 69.56 120 SER A O 1
ATOM 959 N N . SER A 1 121 ? -12.651 0.225 45.528 1.00 70.00 121 SER A N 1
ATOM 960 C CA . SER A 1 121 ? -13.270 -1.060 45.157 1.00 70.00 121 SER A CA 1
ATOM 961 C C . SER A 1 121 ? -14.800 -1.026 45.194 1.00 70.00 121 SER A C 1
ATOM 963 O O . SER A 1 121 ? -15.453 -1.761 44.468 1.00 70.00 121 SER A O 1
ATOM 965 N N . GLU A 1 122 ? -15.371 -0.128 45.994 1.00 70.81 122 GLU A N 1
ATOM 966 C CA . GLU A 1 122 ? -16.812 0.107 46.083 1.00 70.81 122 GLU A CA 1
ATOM 967 C C . GLU A 1 122 ? -17.402 0.763 44.820 1.00 70.81 122 GLU A C 1
ATOM 969 O O . GLU A 1 122 ? -18.575 0.574 44.510 1.00 70.81 122 GLU A O 1
ATOM 974 N N . VAL A 1 123 ? -16.589 1.509 44.063 1.00 70.94 123 VAL A N 1
ATOM 975 C CA . VAL A 1 123 ? -17.017 2.277 42.882 1.00 70.94 123 VAL A CA 1
ATOM 976 C C . VAL A 1 123 ? -16.582 1.619 41.567 1.00 70.94 123 VAL A C 1
ATOM 978 O O . VAL A 1 123 ? -17.232 1.824 40.539 1.00 70.94 123 VAL A O 1
ATOM 981 N N . ASP A 1 124 ? -15.491 0.844 41.558 1.00 70.88 124 ASP A N 1
ATOM 982 C CA . ASP A 1 124 ? -15.018 0.154 40.355 1.00 70.88 124 ASP A CA 1
ATOM 983 C C . ASP A 1 124 ? -15.457 -1.321 40.305 1.00 70.88 124 ASP A C 1
ATOM 985 O O . ASP A 1 124 ? -14.848 -2.166 40.966 1.00 70.88 124 ASP A O 1
ATOM 989 N N . PRO A 1 125 ? -16.431 -1.677 39.448 1.00 65.88 125 PRO A N 1
ATOM 990 C CA . PRO A 1 125 ? -16.932 -3.048 39.322 1.00 65.88 125 PRO A CA 1
ATOM 991 C C . PRO A 1 125 ? -15.944 -4.019 38.648 1.00 65.88 125 PRO A C 1
ATOM 993 O O . PRO A 1 125 ? -16.280 -5.181 38.424 1.00 65.88 125 PRO A O 1
ATOM 996 N N . ARG A 1 126 ? -14.743 -3.562 38.265 1.00 65.62 126 ARG A N 1
ATOM 997 C CA . ARG A 1 126 ? -13.665 -4.411 37.723 1.00 65.62 126 ARG A CA 1
ATOM 998 C C . ARG A 1 126 ? -12.668 -4.875 38.797 1.00 65.62 126 ARG A C 1
ATOM 1000 O O . ARG A 1 126 ? -11.785 -5.666 38.467 1.00 65.62 126 ARG A O 1
ATOM 1007 N N . SER A 1 127 ? -12.783 -4.370 40.024 1.00 61.84 127 SER A N 1
ATOM 1008 C CA . SER A 1 127 ? -11.930 -4.720 41.170 1.00 61.84 127 SER A CA 1
ATOM 1009 C C . SER A 1 127 ? -12.265 -6.134 41.675 1.00 61.84 127 SER A C 1
ATOM 1011 O O . SER A 1 127 ? -13.452 -6.458 41.700 1.00 61.84 127 SER A O 1
ATOM 1013 N N . PRO A 1 128 ? -11.275 -6.976 42.035 1.00 53.97 128 PRO A N 1
ATOM 1014 C CA . PRO A 1 128 ? -11.526 -8.297 42.615 1.00 53.97 128 PRO A CA 1
ATOM 1015 C C . PRO A 1 128 ? -12.158 -8.226 44.010 1.00 53.97 128 PRO A C 1
ATOM 1017 O O . PRO A 1 128 ? -11.924 -7.218 44.720 1.00 53.97 128 PRO A O 1
#

Sequence (128 aa):
MAGQDMPPAGGYSAVQYKRNLPARGFRPGVLLLGTTAIVAYGWYRLIHGIREANELAREKMWARMYIMPALQAEEDRDLVRRWYADQAREKALLGTTTKAYNTDRFVRPNIALTPSRALSSEVDPRSP